Protein AF-A0AAD9EA52-F1 (afdb_monomer)

Sequence (81 aa):
MPPRKKYAFMWTCCYCGQSGMTVVVDPCPNCHYPRCSRCRVDRVQTRGHDHEDCSESSSLPINLNHDSDTAPSSDPEEDLE

Solvent-accessible surface area (backbone atoms only — not comparable to full-atom values): 5916 Å² total; per-residue (Å²): 131,82,84,76,87,45,72,43,56,36,35,32,40,70,84,81,61,56,68,48,64,79,83,67,97,57,45,38,92,85,77,61,49,70,77,54,93,75,37,48,75,46,83,42,74,51,76,78,71,74,84,79,70,91,76,82,82,89,78,73,88,77,83,81,85,76,90,80,79,91,76,87,86,76,83,82,84,86,91,88,136

Organism: NCBI:txid1836956

Mean predicted aligned error: 16.92 Å

Radius of gyration: 29.15 Å; Cα contacts (8 Å, |Δi|>4): 70; chains: 1; bounding box: 64×77×35 Å

Foldseek 3Di:
DPDDFDKFKKKADPPPRDIDGDPPFFQDPVPSHGDDPNIDIDIDGDPPPPPPDPPDDPDDPDPPPDDDDDDDDDDDDDDDD

Structure (mmCIF, N/CA/C/O backbone):
data_AF-A0AAD9EA52-F1
#
_entry.id   AF-A0AAD9EA52-F1
#
loop_
_atom_site.group_PDB
_atom_site.id
_atom_site.type_symbol
_atom_site.label_atom_id
_atom_site.label_alt_id
_atom_site.label_comp_id
_atom_site.label_asym_id
_atom_site.label_entity_id
_atom_site.label_seq_id
_atom_site.pdbx_PDB_ins_code
_atom_site.Cartn_x
_atom_site.Cartn_y
_atom_site.Cartn_z
_atom_site.occupancy
_atom_site.B_iso_or_equiv
_atom_site.auth_seq_id
_atom_site.auth_comp_id
_atom_site.auth_asym_id
_atom_site.auth_atom_id
_atom_site.pdbx_PDB_model_num
ATOM 1 N N . MET A 1 1 ? -26.960 7.034 18.447 1.00 55.09 1 MET A N 1
ATOM 2 C CA . MET A 1 1 ? -26.283 5.795 17.992 1.00 55.09 1 MET A CA 1
ATOM 3 C C . MET A 1 1 ? -24.814 5.893 18.381 1.00 55.09 1 MET A C 1
ATOM 5 O O . MET A 1 1 ? -24.243 6.942 18.116 1.00 55.09 1 MET A O 1
ATOM 9 N N . PRO A 1 2 ? -24.205 4.873 19.011 1.00 60.53 2 PRO A N 1
ATOM 10 C CA . PRO A 1 2 ? -22.772 4.900 19.297 1.00 60.53 2 PRO A CA 1
ATOM 11 C C . PRO A 1 2 ? -21.956 5.003 17.991 1.00 60.53 2 PRO A C 1
ATOM 13 O O . PRO A 1 2 ? -22.388 4.436 16.979 1.00 60.53 2 PRO A O 1
ATOM 16 N N . PRO A 1 3 ? -20.794 5.688 17.980 1.00 66.81 3 PRO A N 1
ATOM 17 C CA . PRO A 1 3 ? -19.946 5.776 16.794 1.00 66.81 3 PRO A CA 1
ATOM 18 C C . PRO A 1 3 ? -19.549 4.376 16.317 1.00 66.81 3 PRO A C 1
ATOM 20 O O . PRO A 1 3 ? -18.967 3.586 17.066 1.00 66.81 3 PRO A O 1
ATOM 23 N N . ARG A 1 4 ? -19.865 4.040 15.061 1.00 71.06 4 ARG A N 1
ATOM 24 C CA . ARG A 1 4 ? -19.419 2.770 14.474 1.00 71.06 4 ARG A CA 1
ATOM 25 C C . ARG A 1 4 ? -17.901 2.837 14.322 1.00 71.06 4 ARG A C 1
ATOM 27 O O . ARG A 1 4 ? -17.398 3.732 13.646 1.00 71.06 4 ARG A O 1
ATOM 34 N N . LYS A 1 5 ? -17.172 1.896 14.934 1.00 73.81 5 LYS A N 1
ATOM 35 C CA . LYS A 1 5 ? -15.718 1.766 14.747 1.00 73.81 5 LYS A CA 1
ATOM 36 C C . LYS A 1 5 ? -15.436 1.566 13.257 1.00 73.81 5 LYS A C 1
ATOM 38 O O . LYS A 1 5 ? -15.786 0.529 12.697 1.00 73.81 5 LYS A O 1
ATOM 43 N N . LYS A 1 6 ? -14.831 2.5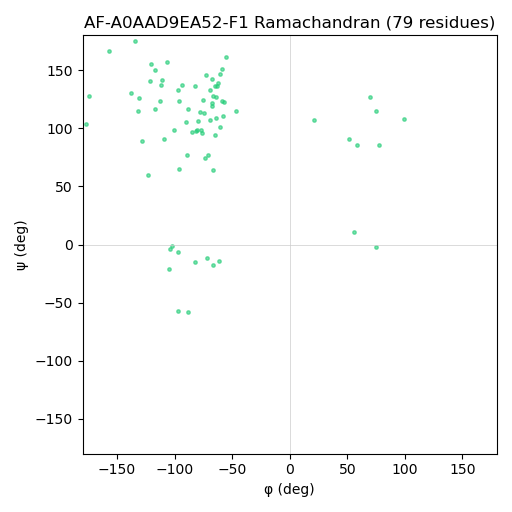68 12.622 1.00 82.44 6 LYS A N 1
ATOM 44 C CA . LYS A 1 6 ? -14.359 2.483 11.240 1.00 82.44 6 LYS A CA 1
ATOM 45 C C . LYS A 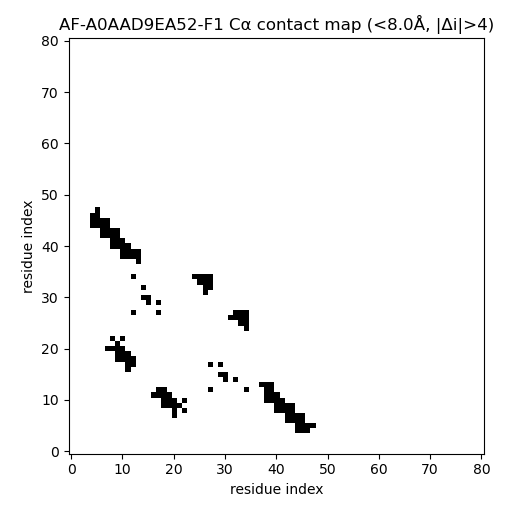1 6 ? -12.987 1.803 11.246 1.00 82.44 6 LYS A C 1
ATOM 47 O O . LYS A 1 6 ? -12.156 2.064 12.118 1.00 82.44 6 LYS A O 1
ATOM 52 N N . TYR A 1 7 ? -12.784 0.884 10.312 1.00 85.50 7 TYR A N 1
ATOM 53 C CA . TYR A 1 7 ? -11.523 0.173 10.126 1.00 85.50 7 TYR A CA 1
ATOM 54 C C . TYR A 1 7 ? -11.027 0.431 8.709 1.00 85.50 7 TYR A C 1
ATOM 56 O O . TYR A 1 7 ? -11.829 0.429 7.776 1.00 85.50 7 TYR A O 1
ATOM 64 N N . ALA A 1 8 ? -9.719 0.604 8.565 1.00 85.19 8 ALA A N 1
ATOM 65 C CA . ALA A 1 8 ? -9.033 0.647 7.285 1.00 85.19 8 ALA A CA 1
ATOM 66 C C . ALA A 1 8 ? -8.042 -0.516 7.205 1.00 85.19 8 ALA A C 1
ATOM 68 O O . ALA A 1 8 ? -7.500 -0.961 8.219 1.00 85.19 8 ALA A O 1
ATOM 69 N N . PHE A 1 9 ? -7.804 -1.002 5.995 1.00 87.62 9 PHE A N 1
ATOM 70 C CA . PHE A 1 9 ? -6.697 -1.906 5.725 1.00 87.62 9 PHE A CA 1
ATOM 71 C C . PHE A 1 9 ? -5.540 -1.074 5.193 1.00 87.62 9 PHE A C 1
ATOM 73 O O . PHE A 1 9 ? -5.692 -0.349 4.212 1.00 87.62 9 PHE A O 1
ATOM 80 N N . MET A 1 10 ? -4.400 -1.160 5.863 1.00 89.12 10 MET A N 1
ATOM 81 C CA . MET A 1 10 ? -3.164 -0.525 5.441 1.00 89.12 10 MET A CA 1
ATOM 82 C C . MET A 1 10 ? -2.193 -1.612 5.024 1.00 89.12 10 MET A C 1
ATOM 84 O O . MET A 1 10 ? -2.144 -2.677 5.634 1.00 89.12 10 MET A O 1
ATOM 88 N N . TRP A 1 11 ? -1.424 -1.363 3.980 1.00 90.06 11 TRP A N 1
ATOM 89 C CA . TRP A 1 11 ? -0.372 -2.266 3.563 1.00 90.06 11 TRP A CA 1
ATOM 90 C C . TRP A 1 11 ? 0.985 -1.594 3.589 1.00 90.06 11 TRP A C 1
ATOM 92 O O . TRP A 1 11 ? 1.051 -0.382 3.431 1.00 90.06 11 TRP A O 1
ATOM 102 N N . THR A 1 12 ? 2.044 -2.392 3.720 1.00 92.12 12 THR A N 1
ATOM 103 C CA . THR A 1 12 ? 3.432 -1.919 3.780 1.00 92.12 12 THR A CA 1
ATOM 104 C C . THR A 1 12 ? 4.305 -2.717 2.816 1.00 92.12 12 THR A C 1
ATOM 106 O O . THR A 1 12 ? 4.332 -3.953 2.859 1.00 92.12 12 THR A O 1
ATOM 109 N N . CYS A 1 13 ? 5.018 -2.014 1.932 1.00 93.19 13 CYS A N 1
ATOM 110 C CA . CYS A 1 13 ? 5.929 -2.607 0.960 1.00 93.19 13 CYS A CA 1
ATOM 111 C C . CYS A 1 13 ? 7.086 -3.313 1.671 1.00 93.19 13 CYS A C 1
ATOM 113 O O . CYS A 1 13 ? 7.803 -2.705 2.461 1.00 93.19 13 CYS A O 1
ATOM 115 N N . CYS A 1 14 ? 7.316 -4.584 1.344 1.00 93.31 14 CYS A N 1
ATOM 116 C CA . CYS A 1 14 ? 8.411 -5.356 1.933 1.00 93.31 14 CYS A CA 1
ATOM 117 C C . CYS A 1 14 ? 9.806 -4.945 1.437 1.00 93.31 14 CYS A C 1
ATOM 119 O O . CYS A 1 14 ? 10.791 -5.418 1.991 1.00 93.31 14 CYS A O 1
ATOM 121 N N . TYR A 1 15 ? 9.890 -4.130 0.380 1.00 94.06 15 TYR A N 1
ATOM 122 C CA . TYR A 1 15 ? 11.157 -3.688 -0.199 1.00 94.06 15 TYR A CA 1
ATOM 123 C C . TYR A 1 15 ? 11.565 -2.303 0.313 1.00 94.06 15 TYR A C 1
ATOM 125 O O . TYR A 1 15 ? 12.627 -2.159 0.904 1.00 94.06 15 TYR A O 1
ATOM 133 N N . CYS A 1 16 ? 10.709 -1.291 0.136 1.00 94.19 16 CYS A N 1
ATOM 134 C CA . CYS A 1 16 ? 11.033 0.090 0.513 1.00 94.19 16 CYS A CA 1
ATOM 135 C C . CYS A 1 16 ? 10.363 0.576 1.808 1.00 94.19 16 CYS A C 1
ATOM 137 O O . CYS A 1 16 ? 10.589 1.712 2.208 1.00 94.19 16 CYS A O 1
ATOM 139 N N . GLY A 1 17 ? 9.499 -0.227 2.439 1.00 93.12 17 GLY A N 1
ATOM 140 C CA . GLY A 1 17 ? 8.808 0.149 3.678 1.00 93.12 17 GLY A CA 1
ATOM 141 C C . GLY A 1 17 ? 7.662 1.155 3.518 1.00 93.12 17 GLY A C 1
ATOM 142 O O . GLY A 1 17 ? 6.991 1.454 4.500 1.00 93.12 17 GLY A O 1
ATOM 143 N N . GLN A 1 18 ? 7.391 1.652 2.306 1.00 92.25 18 GLN A N 1
ATOM 144 C CA . GLN A 1 18 ? 6.286 2.583 2.065 1.00 92.25 18 GLN A CA 1
ATOM 145 C C . GLN A 1 18 ? 4.935 1.914 2.335 1.00 92.25 18 GLN A C 1
ATOM 147 O O . GLN A 1 18 ? 4.704 0.788 1.881 1.00 92.25 18 GLN A O 1
ATOM 152 N N . SER A 1 19 ? 4.033 2.626 3.011 1.00 89.06 19 SER A N 1
ATOM 153 C CA . SER A 1 19 ? 2.672 2.164 3.275 1.00 89.06 19 SER A CA 1
ATOM 154 C C . SER A 1 19 ? 1.606 2.880 2.439 1.00 89.06 19 SER A C 1
ATOM 156 O O . SER A 1 19 ? 1.822 3.982 1.931 1.00 89.06 19 SER A O 1
ATOM 158 N N . GLY A 1 20 ? 0.449 2.233 2.267 1.00 85.38 20 GLY A N 1
ATOM 159 C CA . GLY A 1 20 ? -0.705 2.761 1.533 1.00 85.38 20 GLY A CA 1
ATOM 160 C C . GLY A 1 20 ? -2.025 2.102 1.950 1.00 85.38 20 GLY A C 1
ATOM 161 O O . GLY A 1 20 ? -2.026 1.077 2.629 1.00 85.38 20 GLY A O 1
ATOM 162 N N . MET A 1 21 ? -3.164 2.689 1.564 1.00 82.12 21 MET A N 1
ATOM 163 C CA . 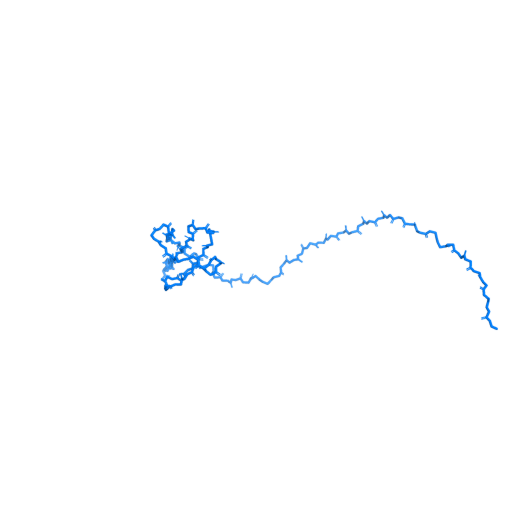MET A 1 21 ? -4.509 2.186 1.923 1.00 82.12 21 MET A CA 1
ATOM 164 C C . MET A 1 21 ? -5.232 1.481 0.765 1.00 82.12 21 MET A C 1
ATOM 166 O O . MET A 1 21 ? -6.141 0.685 0.990 1.00 82.12 21 MET A O 1
ATOM 170 N N . THR A 1 22 ? -4.833 1.740 -0.481 1.00 75.44 22 THR A N 1
ATOM 171 C CA . THR A 1 22 ? -5.470 1.146 -1.662 1.00 75.44 22 THR A CA 1
ATOM 172 C C . THR A 1 22 ? -5.055 -0.317 -1.815 1.00 75.44 22 THR A C 1
ATOM 174 O O . THR A 1 22 ? -3.866 -0.638 -1.846 1.00 75.44 22 THR A O 1
ATOM 177 N N . VAL A 1 23 ? -6.046 -1.211 -1.876 1.00 63.97 23 VAL A N 1
ATOM 178 C CA . VAL A 1 23 ? -5.861 -2.670 -2.039 1.00 63.97 23 VAL A CA 1
ATOM 179 C C . VAL A 1 23 ? -6.023 -3.108 -3.504 1.00 63.97 23 VAL A C 1
ATOM 181 O O . VAL A 1 23 ? -5.777 -4.263 -3.838 1.00 63.97 23 VAL A O 1
ATOM 184 N N . VAL A 1 24 ? -6.430 -2.190 -4.385 1.00 72.38 24 VAL A N 1
ATOM 185 C CA . VAL A 1 24 ? -6.463 -2.416 -5.837 1.00 72.38 24 VAL A CA 1
ATOM 186 C C . VAL A 1 24 ? -5.017 -2.552 -6.331 1.00 72.38 24 VAL A C 1
ATOM 188 O O . VAL A 1 24 ? -4.124 -1.940 -5.756 1.00 72.38 24 VAL A O 1
ATOM 191 N N . VAL A 1 25 ? -4.792 -3.446 -7.293 1.00 63.53 25 VAL A N 1
ATOM 192 C CA . VAL A 1 25 ? -3.517 -4.104 -7.649 1.00 63.53 25 VAL A CA 1
ATOM 193 C C . VAL A 1 25 ? -2.460 -3.138 -8.215 1.00 63.53 25 VAL A C 1
ATOM 195 O O . VAL A 1 25 ? -2.047 -3.261 -9.363 1.00 63.53 25 VAL A O 1
ATOM 198 N N . ASP A 1 26 ? -1.996 -2.190 -7.409 1.00 74.81 26 ASP A N 1
ATOM 199 C CA . ASP A 1 26 ? -0.926 -1.272 -7.781 1.00 74.81 26 ASP A CA 1
ATOM 200 C C . ASP A 1 26 ? 0.443 -1.809 -7.320 1.00 74.81 26 ASP A C 1
ATOM 202 O O . ASP A 1 26 ? 0.587 -2.301 -6.187 1.00 74.81 26 ASP A O 1
ATOM 206 N N . PRO A 1 27 ? 1.483 -1.712 -8.170 1.00 85.31 27 PRO A N 1
ATOM 207 C CA . PRO A 1 27 ? 2.871 -1.760 -7.727 1.00 85.31 27 PRO A CA 1
ATOM 208 C C . PRO A 1 27 ? 3.134 -0.697 -6.657 1.00 85.31 27 PRO A C 1
ATOM 210 O O . PRO A 1 27 ? 2.390 0.274 -6.518 1.00 85.31 27 PRO A O 1
ATOM 213 N N . CYS A 1 28 ? 4.214 -0.845 -5.890 1.00 89.44 28 CYS A N 1
ATOM 214 C CA . CYS A 1 28 ? 4.543 0.171 -4.899 1.00 89.44 28 CYS A CA 1
ATOM 215 C C . CYS A 1 28 ? 4.749 1.542 -5.566 1.00 89.44 28 CY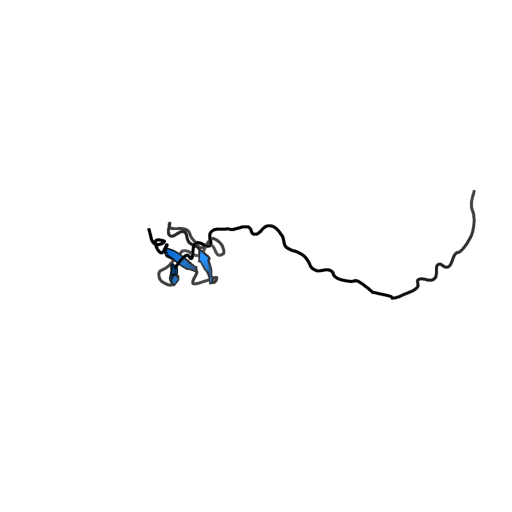S A C 1
ATOM 217 O O . CYS A 1 28 ? 5.633 1.649 -6.403 1.00 89.44 28 CYS A O 1
ATOM 219 N N . PRO A 1 29 ? 4.027 2.607 -5.176 1.00 86.50 29 PRO A N 1
ATOM 220 C CA . PRO A 1 29 ? 4.138 3.906 -5.849 1.00 86.50 29 PRO A CA 1
ATOM 221 C C . PRO A 1 29 ? 5.512 4.564 -5.663 1.00 86.50 29 PRO A C 1
ATOM 223 O O . PRO A 1 29 ? 5.868 5.474 -6.398 1.00 86.50 29 PRO A O 1
ATOM 226 N N . ASN A 1 30 ? 6.286 4.112 -4.671 1.00 89.88 30 ASN A N 1
ATOM 227 C CA . ASN A 1 30 ? 7.629 4.616 -4.414 1.00 89.88 30 ASN A CA 1
ATOM 228 C C . ASN A 1 30 ? 8.687 3.848 -5.229 1.00 89.88 30 ASN A C 1
ATOM 230 O O . ASN A 1 30 ? 9.416 4.427 -6.025 1.00 89.88 30 ASN A O 1
ATOM 234 N N . CYS A 1 31 ? 8.769 2.523 -5.059 1.00 92.62 31 CYS A N 1
ATOM 235 C CA . CYS A 1 31 ? 9.828 1.717 -5.686 1.00 92.62 31 CYS A CA 1
ATOM 236 C C . CYS A 1 31 ? 9.386 0.938 -6.932 1.00 92.62 31 CYS A C 1
ATOM 238 O O . CYS A 1 31 ? 10.191 0.209 -7.504 1.00 92.62 31 CYS A O 1
ATOM 240 N N . HIS A 1 32 ? 8.114 1.032 -7.320 1.00 90.81 32 HIS A N 1
ATOM 241 C CA . HIS A 1 32 ? 7.474 0.291 -8.415 1.00 90.81 32 HIS A CA 1
ATOM 242 C C . HIS A 1 32 ? 7.578 -1.239 -8.309 1.00 90.81 32 HIS A C 1
ATOM 244 O O . HIS A 1 32 ? 7.202 -1.960 -9.231 1.00 90.81 32 HIS A O 1
ATOM 250 N N . TYR A 1 33 ? 8.031 -1.759 -7.163 1.00 90.81 33 TYR A N 1
ATOM 251 C CA . TYR A 1 33 ? 8.119 -3.192 -6.930 1.00 90.81 33 TYR A CA 1
ATOM 252 C C . TYR A 1 33 ? 6.709 -3.794 -6.811 1.00 90.81 33 TYR A C 1
ATOM 254 O O . TYR A 1 33 ? 5.872 -3.241 -6.082 1.00 90.81 33 TYR A O 1
ATOM 262 N N . PRO A 1 34 ? 6.422 -4.914 -7.499 1.00 89.50 34 PRO A N 1
ATOM 263 C CA . PRO A 1 34 ? 5.108 -5.538 -7.460 1.00 89.50 34 PRO A CA 1
ATOM 264 C C . PRO A 1 34 ? 4.770 -6.007 -6.044 1.00 89.50 34 PRO A C 1
ATOM 266 O O . PRO A 1 34 ? 5.611 -6.566 -5.332 1.00 89.50 34 PRO A O 1
ATOM 269 N N . ARG A 1 35 ? 3.516 -5.803 -5.622 1.00 86.44 35 ARG A N 1
ATOM 270 C CA . ARG A 1 35 ? 3.056 -6.358 -4.347 1.00 86.44 35 ARG A CA 1
ATOM 271 C C . ARG A 1 35 ? 3.109 -7.879 -4.391 1.00 86.44 35 ARG A C 1
ATOM 273 O O . ARG A 1 35 ? 2.693 -8.514 -5.353 1.00 86.44 35 ARG A O 1
ATOM 280 N N . CYS A 1 36 ? 3.596 -8.456 -3.304 1.00 88.31 36 CYS A N 1
ATOM 281 C CA . CYS A 1 36 ? 3.701 -9.895 -3.115 1.00 88.31 36 CYS A CA 1
ATOM 282 C C . CYS A 1 36 ? 3.188 -10.282 -1.724 1.00 88.31 36 CYS A C 1
ATOM 284 O O . CYS A 1 36 ? 2.896 -9.421 -0.890 1.00 88.31 36 CYS A O 1
ATOM 286 N N . SER A 1 37 ? 3.128 -11.581 -1.441 1.00 88.62 37 SER A N 1
ATOM 287 C CA . SER A 1 37 ? 2.680 -12.125 -0.150 1.00 88.62 37 SER A CA 1
ATOM 288 C C . SER A 1 37 ? 3.538 -11.709 1.051 1.00 88.62 37 SER A C 1
ATOM 290 O O . SER A 1 37 ? 3.102 -11.866 2.187 1.00 88.62 37 SER A O 1
ATOM 292 N N . ARG A 1 38 ? 4.743 -11.163 0.829 1.00 90.88 38 ARG A N 1
ATOM 293 C CA . ARG A 1 38 ? 5.598 -10.627 1.902 1.00 90.88 38 ARG A CA 1
ATOM 294 C C . ARG A 1 38 ? 5.229 -9.204 2.320 1.00 90.88 38 ARG A C 1
ATOM 296 O O . ARG A 1 38 ? 5.708 -8.742 3.353 1.00 90.88 38 ARG A O 1
ATOM 303 N N . CYS A 1 39 ? 4.429 -8.486 1.529 1.00 91.06 39 CYS A N 1
ATOM 304 C CA . CYS A 1 39 ? 3.941 -7.166 1.925 1.00 91.06 39 CYS A CA 1
ATOM 305 C C . CYS A 1 39 ? 3.003 -7.318 3.128 1.00 91.06 39 CYS A C 1
ATOM 307 O O . CYS A 1 39 ? 2.053 -8.100 3.073 1.00 91.06 39 CYS A O 1
ATOM 309 N N . ARG A 1 40 ? 3.256 -6.567 4.204 1.00 92.06 40 ARG A N 1
ATOM 310 C CA . ARG A 1 40 ? 2.418 -6.627 5.410 1.00 92.06 40 ARG A CA 1
ATOM 311 C C . ARG A 1 40 ? 1.078 -5.956 5.148 1.00 92.06 40 ARG A C 1
ATOM 313 O O . ARG A 1 40 ? 1.020 -4.991 4.387 1.00 92.06 40 ARG A O 1
ATOM 320 N N . VAL A 1 41 ? 0.019 -6.479 5.758 1.00 90.56 41 VAL A N 1
ATOM 321 C CA . VAL A 1 41 ? -1.326 -5.902 5.707 1.00 90.56 41 VAL A CA 1
ATOM 322 C C . VAL A 1 41 ? -1.874 -5.853 7.120 1.00 90.56 41 VAL A C 1
ATOM 324 O O . VAL A 1 41 ? -2.108 -6.890 7.734 1.00 90.56 41 VAL A O 1
ATOM 327 N N . ASP A 1 42 ? -2.090 -4.641 7.606 1.00 91.00 42 ASP A N 1
ATOM 328 C CA . ASP A 1 42 ? -2.551 -4.362 8.953 1.00 91.00 42 ASP A CA 1
ATOM 329 C C . ASP A 1 42 ? -3.968 -3.792 8.911 1.00 91.00 42 ASP A C 1
ATOM 331 O O . ASP A 1 42 ? -4.314 -2.940 8.086 1.00 91.00 42 ASP A O 1
ATOM 335 N N . ARG A 1 43 ? -4.817 -4.262 9.826 1.00 90.44 43 ARG A N 1
ATOM 336 C CA . ARG A 1 43 ? -6.152 -3.699 10.032 1.00 90.44 43 ARG A CA 1
ATOM 337 C C . ARG A 1 43 ? -6.053 -2.600 11.079 1.00 90.44 43 ARG A C 1
ATOM 339 O O . ARG A 1 43 ? -5.955 -2.876 12.273 1.00 90.44 43 ARG A O 1
ATOM 346 N N . VAL A 1 44 ? -6.122 -1.356 10.632 1.00 87.56 44 VAL A N 1
ATOM 347 C CA . VAL A 1 44 ? -5.984 -0.179 11.488 1.00 87.56 44 VAL A CA 1
ATOM 348 C C . VAL A 1 44 ? -7.369 0.335 11.869 1.00 87.56 44 VAL A C 1
ATOM 350 O O . VAL A 1 44 ? -8.259 0.472 11.027 1.00 87.56 44 VAL A O 1
ATOM 353 N N . GLN A 1 45 ? -7.582 0.615 13.154 1.00 88.19 45 GLN A N 1
ATOM 354 C CA . GLN A 1 45 ? -8.791 1.300 13.600 1.00 88.19 45 GLN A CA 1
ATOM 355 C C . GLN A 1 45 ? -8.641 2.792 13.302 1.00 88.19 45 GLN A C 1
ATOM 357 O O . GLN A 1 45 ? -7.815 3.470 13.909 1.00 88.19 45 GLN A O 1
ATOM 362 N N . THR A 1 46 ? -9.460 3.320 12.397 1.00 81.19 46 THR A N 1
ATOM 363 C CA . THR A 1 46 ? -9.49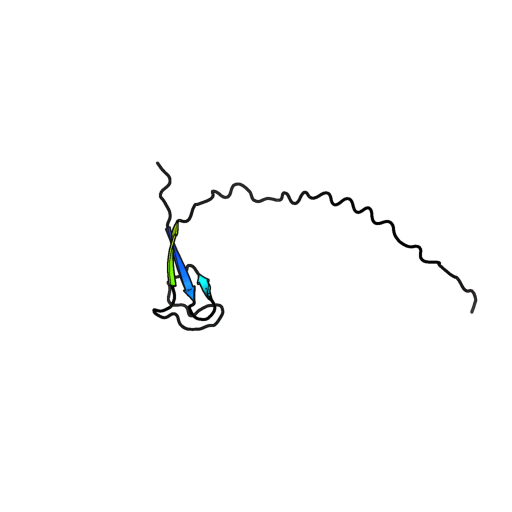1 4.759 12.140 1.00 81.19 46 THR A CA 1
ATOM 364 C C . THR A 1 46 ? -10.316 5.403 13.247 1.00 81.19 46 THR A C 1
ATOM 366 O O . THR A 1 46 ? -11.544 5.258 13.279 1.00 81.19 46 THR A O 1
ATOM 369 N N . ARG A 1 47 ? -9.657 6.087 14.187 1.00 76.00 47 ARG A N 1
ATOM 370 C CA . ARG A 1 47 ? -10.347 7.072 15.023 1.00 76.00 47 ARG A CA 1
ATOM 371 C C . ARG A 1 47 ? -10.690 8.216 14.080 1.00 76.00 47 ARG A C 1
ATOM 373 O O . ARG A 1 47 ? -9.788 8.890 13.599 1.00 76.00 47 ARG A O 1
ATOM 380 N N . GLY A 1 48 ? -11.965 8.355 13.726 1.00 65.75 48 GLY A N 1
ATOM 381 C CA . GLY A 1 48 ? -12.418 9.589 13.107 1.00 65.75 48 GLY A CA 1
ATOM 382 C C . GLY A 1 48 ? -12.259 10.660 14.167 1.00 65.75 48 GLY A C 1
ATOM 383 O O . GLY A 1 48 ? -13.115 10.750 15.032 1.00 65.75 48 GLY A O 1
ATOM 384 N N . HIS A 1 49 ? -11.127 11.362 14.170 1.00 63.53 49 HIS A N 1
ATOM 385 C CA . HIS A 1 49 ? -11.133 12.712 14.695 1.00 63.53 49 HIS A CA 1
ATOM 386 C C . HIS A 1 49 ? -12.052 13.463 13.745 1.00 63.53 49 HIS A C 1
ATOM 388 O O . HIS A 1 49 ? -11.753 13.614 12.557 1.00 63.53 49 HIS A O 1
ATOM 394 N N . ASP A 1 50 ? -13.225 13.811 14.248 1.00 54.53 50 ASP A N 1
ATOM 395 C CA . ASP A 1 50 ? -13.958 14.963 13.759 1.00 54.53 50 ASP A CA 1
ATOM 396 C C . ASP A 1 50 ? -12.909 16.075 13.689 1.00 54.53 50 ASP A C 1
ATOM 398 O O . ASP A 1 50 ? -12.243 16.390 14.674 1.00 54.53 50 ASP A O 1
ATOM 402 N N . HIS A 1 51 ? -12.620 16.530 12.477 1.00 56.94 51 HIS A N 1
ATOM 403 C CA . HIS A 1 51 ? -11.685 17.614 12.245 1.00 56.94 51 HIS A CA 1
ATOM 404 C C . HIS A 1 51 ? -12.353 18.899 12.743 1.00 56.94 51 HIS A C 1
ATOM 406 O O . HIS A 1 51 ? -12.900 19.666 11.954 1.00 56.94 51 HIS A O 1
ATOM 412 N N . GLU A 1 52 ? -12.376 19.091 14.060 1.00 58.75 52 GLU A N 1
ATOM 413 C CA . GLU A 1 52 ? -12.483 20.416 14.647 1.00 58.75 52 GLU A CA 1
ATOM 414 C C . GLU A 1 52 ? -11.106 21.058 14.508 1.00 58.75 52 GLU A C 1
ATOM 416 O O . GLU A 1 52 ? -10.174 20.774 15.254 1.00 58.75 52 GLU A O 1
ATOM 421 N N . ASP A 1 53 ? -11.015 21.828 13.427 1.00 49.31 53 ASP A N 1
ATOM 422 C CA . ASP A 1 53 ? -10.181 23.009 13.269 1.00 49.31 53 ASP A CA 1
ATOM 423 C C . ASP A 1 53 ? -8.695 22.847 13.628 1.00 49.31 53 ASP A C 1
ATOM 425 O O . ASP A 1 53 ? -8.247 23.096 14.744 1.00 49.31 53 ASP A O 1
ATOM 429 N N . CYS A 1 54 ? -7.894 22.482 12.625 1.00 55.38 54 CYS A N 1
ATOM 430 C CA . CYS A 1 54 ? -6.489 22.867 12.613 1.00 55.38 54 CYS A CA 1
ATOM 431 C C . CYS A 1 54 ? -6.339 24.137 11.763 1.00 55.38 54 CYS A C 1
ATOM 433 O O . CYS A 1 54 ? -5.732 24.107 10.691 1.00 55.38 54 CYS A O 1
ATOM 435 N N . SER A 1 55 ? -6.923 25.253 12.207 1.00 56.94 55 SER A N 1
ATOM 436 C CA . SER A 1 55 ? -6.467 26.574 11.788 1.00 56.94 55 SER A CA 1
ATOM 437 C C . SER A 1 55 ? -5.605 27.176 12.896 1.00 56.94 55 SER A C 1
ATOM 439 O O . SER A 1 55 ? -6.069 27.717 13.889 1.00 56.94 55 SER A O 1
ATOM 441 N N . GLU A 1 56 ? -4.297 27.041 12.679 1.00 55.62 56 GLU A N 1
ATOM 442 C CA . GLU A 1 56 ? -3.319 28.092 12.949 1.00 55.62 56 GLU A CA 1
ATOM 443 C C . GLU A 1 56 ? -3.237 28.613 14.396 1.00 55.62 56 GLU A C 1
ATOM 445 O O . GLU A 1 56 ? -3.747 29.665 14.760 1.00 55.62 56 GLU A O 1
ATOM 450 N N . SER A 1 57 ? -2.455 27.918 15.221 1.00 53.91 57 SER A N 1
ATOM 451 C CA . SER A 1 57 ? -1.818 28.525 16.397 1.00 53.91 57 SER A CA 1
ATOM 452 C C . SER A 1 57 ? -0.302 28.345 16.323 1.00 53.91 57 SER A C 1
ATOM 454 O O . SER A 1 57 ? 0.344 27.782 17.201 1.00 53.91 57 SER A O 1
ATOM 456 N N . SER A 1 58 ? 0.292 28.884 15.254 1.00 59.53 58 SER A N 1
ATOM 457 C CA . SER A 1 58 ? 1.708 29.269 15.256 1.00 59.53 58 SER A CA 1
ATOM 458 C C . SER A 1 58 ? 1.863 30.537 16.098 1.00 59.53 58 SER A C 1
ATOM 460 O O . SER A 1 58 ? 2.009 31.637 15.579 1.00 59.53 58 SER A O 1
ATOM 462 N N . SER A 1 59 ? 1.784 30.402 17.420 1.00 57.53 59 SER A N 1
ATOM 463 C CA . SER A 1 59 ? 2.165 31.460 18.359 1.00 57.53 59 SER A CA 1
ATOM 464 C C . SER A 1 59 ? 3.456 31.056 19.058 1.00 57.53 59 SER A C 1
ATOM 466 O O . SER A 1 59 ? 3.429 30.423 20.109 1.00 57.53 59 SER A O 1
ATOM 468 N N . LEU A 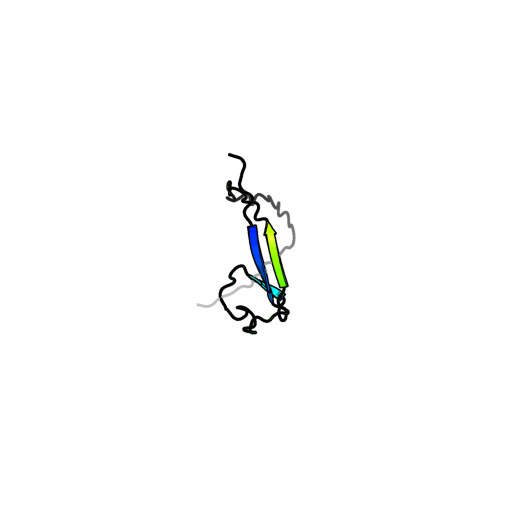1 60 ? 4.595 31.438 18.483 1.00 64.25 60 LEU A N 1
ATOM 469 C CA . LEU A 1 60 ? 5.841 31.569 19.237 1.00 64.25 60 LEU A CA 1
ATOM 470 C C . LEU A 1 60 ? 6.277 33.038 19.178 1.00 64.25 60 LEU A C 1
ATOM 472 O O . LEU A 1 60 ? 6.577 33.519 18.085 1.00 64.25 60 LEU A O 1
ATOM 476 N N . PRO A 1 61 ? 6.351 33.768 20.305 1.00 59.59 61 PRO A N 1
ATOM 477 C CA . PRO A 1 61 ? 7.066 35.031 20.340 1.00 59.59 61 PRO A CA 1
ATOM 478 C C . PRO A 1 61 ? 8.555 34.721 20.522 1.00 59.59 61 PRO A C 1
ATOM 480 O O . PRO A 1 61 ? 9.020 34.478 21.635 1.00 59.59 61 PRO A O 1
ATOM 483 N N . ILE A 1 62 ? 9.320 34.699 19.433 1.00 61.69 62 ILE A N 1
ATOM 484 C CA . ILE A 1 62 ? 10.782 34.659 19.537 1.00 61.69 62 ILE A CA 1
ATOM 485 C C . ILE A 1 62 ? 11.251 36.106 19.699 1.00 61.69 62 ILE A C 1
ATOM 487 O O . ILE A 1 62 ? 11.371 36.849 18.729 1.00 61.69 62 ILE A O 1
ATOM 491 N N . ASN A 1 63 ? 11.474 36.512 20.953 1.00 60.38 63 ASN A N 1
ATOM 492 C CA . ASN A 1 63 ? 12.249 37.705 21.288 1.00 60.38 63 ASN A CA 1
ATOM 493 C C . ASN A 1 63 ? 13.669 37.522 20.740 1.00 60.38 63 ASN A C 1
ATOM 495 O O . ASN A 1 63 ? 14.480 36.813 21.336 1.00 60.38 63 ASN A O 1
ATOM 499 N N . LEU A 1 64 ? 13.965 38.146 19.602 1.00 63.41 64 LEU A N 1
ATOM 500 C CA . LEU A 1 64 ? 15.306 38.181 19.033 1.00 63.41 64 LEU A CA 1
ATOM 501 C C . LEU A 1 64 ? 16.053 39.399 19.589 1.00 63.41 64 LEU A C 1
ATOM 503 O O . LEU A 1 64 ? 16.200 40.418 18.924 1.00 63.41 64 LEU A O 1
ATOM 507 N N . ASN A 1 65 ? 16.522 39.285 20.832 1.00 62.00 65 ASN A N 1
ATOM 508 C CA . ASN A 1 65 ? 17.643 40.100 21.286 1.00 62.00 65 ASN A CA 1
ATOM 509 C C . ASN A 1 65 ? 18.916 39.423 20.768 1.00 62.00 65 ASN A C 1
ATOM 511 O O . ASN A 1 65 ? 19.379 38.438 21.345 1.00 62.00 65 ASN A O 1
ATOM 515 N N . HIS A 1 66 ? 19.449 39.924 19.658 1.00 62.00 66 HIS A N 1
ATOM 516 C CA . HIS A 1 66 ? 20.815 39.633 19.234 1.00 62.00 66 HIS A CA 1
ATOM 517 C C . HIS A 1 66 ? 21.516 40.962 18.963 1.00 62.00 66 HIS A C 1
ATOM 519 O O . HIS A 1 66 ? 21.453 41.528 17.877 1.00 62.00 66 HIS A O 1
ATOM 525 N N . ASP A 1 67 ? 22.106 41.475 20.036 1.00 55.03 67 ASP A N 1
ATOM 526 C CA . ASP A 1 67 ? 23.202 42.432 20.015 1.00 55.03 67 ASP A CA 1
ATOM 527 C C . ASP A 1 67 ? 24.430 41.712 19.448 1.00 55.03 67 ASP A C 1
ATOM 529 O O . ASP A 1 67 ? 24.813 40.690 20.017 1.00 55.03 67 ASP A O 1
ATOM 533 N N . SER A 1 68 ? 24.984 42.175 18.320 1.00 57.41 68 SER A N 1
ATOM 534 C CA . SER A 1 68 ? 26.408 42.031 17.966 1.00 57.41 68 SER A CA 1
ATOM 535 C C . SER A 1 68 ? 26.753 42.792 16.678 1.00 57.41 68 SER A C 1
ATOM 537 O O . SER A 1 68 ? 26.160 42.570 15.623 1.00 57.41 68 SER A O 1
ATOM 539 N N . ASP A 1 69 ? 27.791 43.616 16.819 1.00 53.66 69 A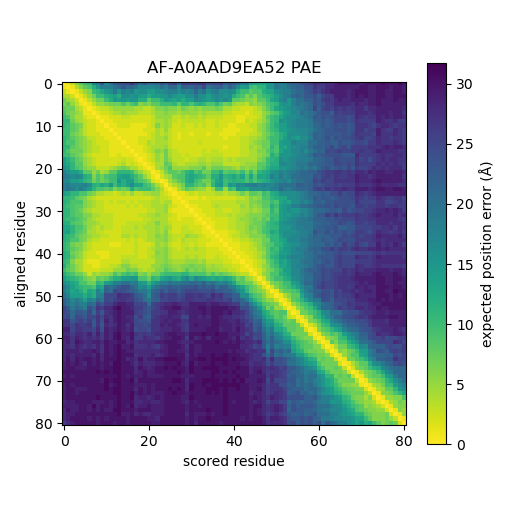SP A N 1
ATOM 540 C CA . ASP A 1 69 ? 28.809 43.982 15.828 1.00 53.66 69 ASP A CA 1
ATOM 541 C C . ASP A 1 69 ? 28.488 45.001 14.721 1.00 53.66 69 ASP A C 1
ATOM 543 O O . ASP A 1 69 ? 28.200 44.694 13.567 1.00 53.66 69 ASP A O 1
ATOM 547 N N . THR A 1 70 ? 28.674 46.271 15.099 1.00 58.53 70 THR A N 1
ATOM 548 C CA . THR A 1 70 ? 29.741 47.148 14.578 1.00 58.53 70 THR A CA 1
ATOM 549 C C . THR A 1 70 ? 30.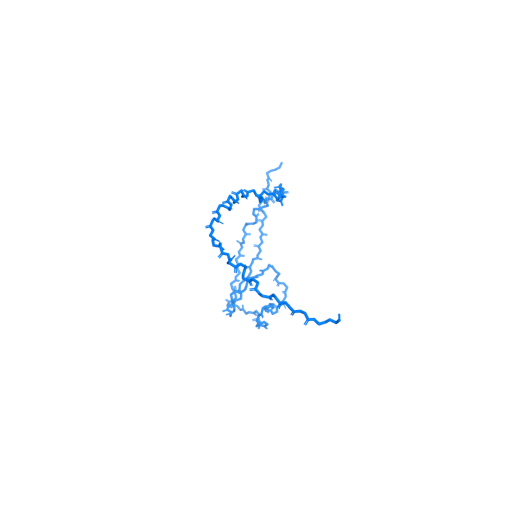346 46.747 13.227 1.00 58.53 70 THR A C 1
ATOM 551 O O . THR A 1 70 ? 31.220 45.888 13.149 1.00 58.53 70 THR A O 1
ATOM 554 N N . ALA A 1 71 ? 30.008 47.503 12.183 1.00 59.88 71 ALA A N 1
ATOM 555 C CA . ALA A 1 71 ? 30.851 47.640 11.001 1.00 59.88 71 ALA A CA 1
ATOM 556 C C . ALA A 1 71 ? 31.368 49.092 10.928 1.00 59.88 71 ALA A C 1
ATOM 558 O O . ALA A 1 71 ? 30.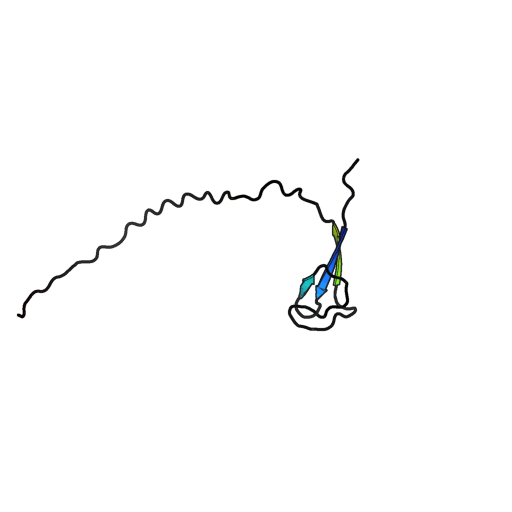551 50.016 10.931 1.00 59.88 71 ALA A O 1
ATOM 559 N N . PRO A 1 72 ? 32.692 49.330 10.883 1.00 54.22 72 PRO A N 1
ATOM 560 C CA . PRO A 1 72 ? 33.242 50.654 10.623 1.00 54.22 72 PRO A CA 1
ATOM 561 C C . PRO A 1 72 ? 33.072 50.990 9.136 1.00 54.22 72 PRO A C 1
ATOM 563 O O . PRO A 1 72 ? 33.680 50.362 8.271 1.00 54.22 72 PRO A O 1
ATOM 566 N N . SER A 1 73 ? 32.240 51.982 8.829 1.00 57.06 73 SER A N 1
ATOM 567 C CA . SER A 1 73 ? 32.217 52.624 7.516 1.00 57.06 73 SER A CA 1
ATOM 568 C C . SER A 1 73 ? 33.405 53.580 7.422 1.00 57.06 73 SER A C 1
ATOM 570 O O . SER A 1 73 ? 33.364 54.682 7.965 1.00 57.06 73 SER A O 1
ATOM 572 N N . SER A 1 74 ? 34.475 53.121 6.778 1.00 55.81 74 SER A N 1
ATOM 573 C CA . SER A 1 74 ? 35.574 53.966 6.315 1.00 55.81 74 SER A CA 1
ATOM 574 C C . SER A 1 74 ? 35.247 54.468 4.905 1.00 55.81 74 SER A C 1
ATOM 576 O O . SER A 1 74 ? 35.144 53.656 3.986 1.00 55.81 74 SER A O 1
ATOM 578 N N . ASP A 1 75 ? 35.096 55.783 4.746 1.00 63.56 75 ASP A N 1
ATOM 579 C CA . ASP A 1 75 ? 35.250 56.484 3.461 1.00 63.56 75 ASP A CA 1
ATOM 580 C C . ASP A 1 75 ? 36.666 56.269 2.889 1.00 63.56 75 ASP A C 1
ATOM 582 O O . ASP A 1 75 ? 37.617 56.024 3.644 1.00 63.56 75 ASP A O 1
ATOM 586 N N . PRO A 1 76 ? 36.810 56.293 1.554 1.00 62.78 76 PRO A N 1
ATOM 587 C CA . PRO A 1 76 ? 37.426 57.462 0.896 1.00 62.78 76 PRO A CA 1
ATOM 588 C C . PRO A 1 76 ? 36.673 57.874 -0.393 1.00 62.78 76 PRO A C 1
ATOM 590 O O . PRO A 1 76 ? 36.204 57.018 -1.139 1.00 62.78 76 PRO A O 1
ATOM 593 N N . GLU A 1 77 ? 36.321 59.151 -0.565 1.00 64.69 77 GLU A N 1
ATOM 594 C CA . GLU A 1 77 ? 37.080 60.243 -1.226 1.00 64.69 77 GLU A CA 1
ATOM 595 C C . GLU A 1 77 ? 37.234 60.143 -2.770 1.00 64.69 77 GLU A C 1
ATOM 597 O O . GLU A 1 77 ? 37.748 59.158 -3.288 1.00 64.69 77 GLU A O 1
ATOM 602 N N . GLU A 1 78 ? 36.833 61.248 -3.434 1.00 61.06 78 GLU A N 1
ATOM 603 C CA . GLU A 1 78 ? 37.296 61.824 -4.726 1.00 61.06 78 GLU A CA 1
ATOM 604 C C . GLU A 1 78 ? 36.873 61.138 -6.052 1.00 61.06 78 GLU A C 1
ATOM 606 O O . GLU A 1 78 ? 37.078 59.951 -6.270 1.00 61.06 78 GLU A O 1
ATOM 611 N N . ASP A 1 79 ? 36.075 61.780 -6.918 1.00 59.22 79 ASP A N 1
ATOM 612 C CA . ASP A 1 79 ? 36.337 62.914 -7.846 1.00 59.22 79 ASP A CA 1
ATOM 613 C C . ASP A 1 79 ? 36.580 62.406 -9.282 1.00 59.22 79 ASP A C 1
ATOM 615 O O . ASP A 1 79 ? 37.605 61.785 -9.551 1.00 59.22 79 ASP A O 1
ATOM 619 N N . LEU A 1 80 ? 35.611 62.639 -10.183 1.00 65.00 80 LEU A N 1
ATOM 620 C CA . LEU A 1 80 ? 35.835 63.020 -11.588 1.00 65.00 80 LEU A CA 1
ATOM 621 C C . LEU A 1 80 ? 34.485 63.267 -12.296 1.00 65.00 80 LEU A C 1
ATOM 623 O O . LEU A 1 80 ? 33.792 62.308 -12.637 1.00 65.00 80 LEU A O 1
ATOM 627 N N . GLU A 1 81 ? 34.124 64.535 -12.516 1.00 62.06 81 GLU A N 1
ATOM 628 C CA . GLU A 1 81 ? 33.894 65.108 -13.863 1.00 62.06 81 GLU A CA 1
ATOM 629 C C . GLU A 1 81 ? 33.892 66.645 -13.830 1.00 62.06 81 GLU A C 1
ATOM 631 O O . GLU A 1 81 ? 33.255 67.227 -12.920 1.00 62.06 81 GLU A O 1
#

pLDDT: mean 73.76, std 14.7, range [49.31, 94.19]

Secondary structure (DSSP, 8-state):
-PPP-EEEEEEE-TTT--EES--SSPPPTTT-PPP-TTSEEEEEEE-----------------------------------